Protein AF-A0A1W9L340-F1 (afdb_monomer_lite)

Structure (mmCIF, N/CA/C/O backbone):
data_AF-A0A1W9L340-F1
#
_entry.id   AF-A0A1W9L340-F1
#
loop_
_atom_site.group_PDB
_atom_site.id
_atom_site.type_symbol
_atom_site.label_atom_id
_atom_site.label_alt_id
_atom_site.label_comp_id
_atom_site.label_asym_id
_atom_site.label_entity_id
_atom_site.label_seq_id
_atom_site.pdbx_PDB_ins_code
_atom_site.Cartn_x
_atom_site.Cartn_y
_atom_site.Cartn_z
_atom_site.occupancy
_atom_site.B_iso_or_equiv
_atom_site.auth_seq_id
_atom_site.auth_comp_id
_atom_site.auth_asym_id
_atom_site.auth_atom_id
_atom_site.pdbx_PDB_model_num
ATOM 1 N N . MET A 1 1 ? -13.201 18.360 -64.234 1.00 48.16 1 MET A N 1
ATOM 2 C CA . MET A 1 1 ? -12.334 17.354 -63.581 1.00 48.16 1 MET A CA 1
ATOM 3 C C . MET A 1 1 ? -11.690 17.952 -62.333 1.00 48.16 1 MET A C 1
ATOM 5 O O . MET A 1 1 ? -10.853 18.836 -62.435 1.00 48.16 1 MET A O 1
ATOM 9 N N . ASN A 1 2 ? -12.195 17.525 -61.174 1.00 44.16 2 ASN A N 1
ATOM 10 C CA . ASN A 1 2 ? -11.617 17.493 -59.824 1.00 44.16 2 ASN A CA 1
ATOM 11 C C . ASN A 1 2 ? -10.465 18.455 -59.475 1.00 44.16 2 ASN A C 1
ATOM 13 O O . ASN A 1 2 ? -9.299 18.088 -59.545 1.00 44.16 2 ASN A O 1
ATOM 17 N N . ARG A 1 3 ? -10.797 19.637 -58.942 1.00 54.53 3 ARG A N 1
ATOM 18 C CA . ARG A 1 3 ? -9.877 20.412 -58.077 1.00 54.53 3 ARG A CA 1
ATOM 19 C C . ARG A 1 3 ? -10.417 20.678 -56.669 1.00 54.53 3 ARG A C 1
ATOM 21 O O . ARG A 1 3 ? -9.653 21.041 -55.785 1.00 54.53 3 ARG A O 1
ATOM 28 N N . ILE A 1 4 ? -11.710 20.441 -56.444 1.00 51.81 4 ILE A N 1
ATOM 2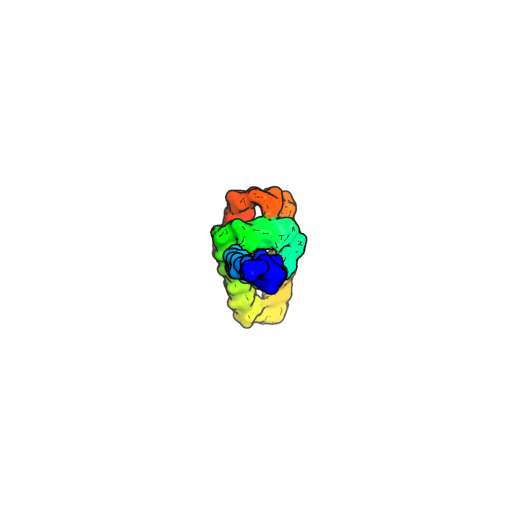9 C CA . ILE A 1 4 ? -12.381 20.689 -55.158 1.00 51.81 4 ILE A CA 1
ATOM 30 C C . ILE A 1 4 ? -12.259 19.475 -54.213 1.00 51.81 4 ILE A C 1
ATOM 32 O O . ILE A 1 4 ? -12.210 19.642 -53.001 1.00 51.81 4 ILE A O 1
ATOM 36 N N . TYR A 1 5 ? -12.069 18.264 -54.750 1.00 48.69 5 TYR A N 1
ATOM 37 C CA . TYR A 1 5 ? -11.915 17.035 -53.955 1.00 48.69 5 TYR A CA 1
ATOM 38 C C . TYR A 1 5 ? -10.538 16.868 -53.293 1.00 48.69 5 TYR A C 1
ATOM 40 O O . TYR A 1 5 ? -10.389 16.038 -52.406 1.00 48.69 5 TYR A O 1
ATOM 48 N N . PHE A 1 6 ? -9.527 17.658 -53.679 1.00 48.09 6 PHE A N 1
ATOM 49 C CA . PHE A 1 6 ? -8.180 17.538 -53.101 1.00 48.09 6 PHE A CA 1
ATOM 50 C C . PHE A 1 6 ? -8.064 18.163 -51.700 1.00 48.09 6 PHE A C 1
ATOM 52 O O . PHE A 1 6 ? -7.144 17.851 -50.954 1.00 48.09 6 PHE A O 1
ATOM 59 N N . LYS A 1 7 ? -9.012 19.026 -51.308 1.00 45.91 7 LYS A N 1
ATOM 60 C CA . LYS A 1 7 ? -9.058 19.621 -49.960 1.00 45.91 7 LYS A CA 1
ATOM 61 C C . LYS A 1 7 ? -9.964 18.872 -48.982 1.00 45.91 7 LYS A C 1
ATOM 63 O O . LYS A 1 7 ? -10.070 19.274 -47.830 1.00 45.91 7 LYS A O 1
ATOM 68 N N . MET A 1 8 ? -10.588 17.779 -49.416 1.00 53.84 8 MET A N 1
ATOM 69 C CA . MET A 1 8 ? -11.554 17.014 -48.629 1.00 53.84 8 MET A CA 1
ATOM 70 C C . MET A 1 8 ? -11.055 15.576 -48.418 1.00 53.84 8 MET A C 1
ATOM 72 O O . MET A 1 8 ? -11.761 14.613 -48.681 1.00 53.84 8 MET A O 1
ATOM 76 N N . LEU A 1 9 ? -9.798 15.426 -47.989 1.00 53.38 9 LEU A N 1
ATOM 77 C CA . LEU A 1 9 ? -9.242 14.136 -47.562 1.00 53.38 9 LEU A CA 1
ATOM 78 C C . LEU A 1 9 ? -8.196 14.300 -46.446 1.00 53.38 9 LEU A C 1
ATOM 80 O O . LEU A 1 9 ? -7.159 13.651 -46.437 1.00 53.38 9 LEU A O 1
ATOM 84 N N . LEU A 1 10 ? -8.461 15.201 -45.504 1.00 55.75 10 LEU A N 1
ATOM 85 C CA . LEU A 1 10 ? -7.786 15.234 -44.205 1.00 55.75 10 LEU A CA 1
ATOM 86 C C . LEU A 1 10 ? -8.847 15.265 -43.103 1.00 55.75 10 LEU A C 1
ATOM 88 O O . LEU A 1 10 ? -8.798 16.072 -42.182 1.00 55.75 10 LEU A O 1
ATOM 92 N N . ILE A 1 11 ? -9.832 14.367 -43.199 1.00 56.97 11 ILE A N 1
ATOM 93 C CA . ILE A 1 11 ? -10.515 13.907 -41.992 1.00 56.97 11 ILE A CA 1
ATOM 94 C C . ILE A 1 11 ? -9.516 12.955 -41.338 1.00 56.97 11 ILE A C 1
ATOM 96 O O . ILE A 1 11 ? -9.531 11.749 -41.573 1.00 56.97 11 ILE A O 1
ATOM 100 N N . ILE A 1 12 ? -8.586 13.528 -40.573 1.00 61.22 12 ILE A N 1
ATOM 101 C CA . ILE A 1 12 ? -7.883 12.793 -39.530 1.00 61.22 12 ILE A CA 1
ATOM 102 C C . ILE A 1 12 ? -8.993 12.409 -38.556 1.00 61.22 12 ILE A C 1
ATOM 104 O O . ILE A 1 12 ? -9.377 13.182 -37.683 1.00 61.22 12 ILE A O 1
ATOM 108 N N . VAL A 1 13 ? -9.595 11.243 -38.787 1.00 58.09 13 VAL A N 1
ATOM 109 C CA . VAL A 1 13 ? -10.335 10.529 -37.759 1.00 58.09 13 VAL A CA 1
ATOM 110 C C . VAL A 1 13 ? -9.275 10.188 -36.728 1.00 58.09 13 VAL A C 1
ATOM 112 O O . VAL A 1 13 ? -8.579 9.180 -36.834 1.00 58.09 13 VAL A O 1
ATOM 115 N N . SER A 1 14 ? -9.078 11.100 -35.782 1.00 59.09 14 SER A N 1
ATOM 116 C CA . SER A 1 14 ? -8.395 10.828 -34.534 1.00 59.09 14 SER A CA 1
ATOM 117 C C . SER A 1 14 ? -9.185 9.693 -33.905 1.00 59.09 14 SER A C 1
ATOM 119 O O . SER A 1 14 ? -10.233 9.923 -33.302 1.00 59.09 14 SER A O 1
ATOM 121 N N . LEU A 1 15 ? -8.745 8.454 -34.126 1.00 55.09 15 LEU A N 1
ATOM 122 C CA . LEU A 1 15 ? -9.174 7.339 -33.307 1.00 55.09 15 LEU A CA 1
ATOM 123 C C . LEU A 1 15 ? -8.832 7.750 -31.878 1.00 55.09 15 LEU A C 1
ATOM 125 O O . LEU A 1 15 ? -7.671 7.711 -31.472 1.00 55.09 15 LEU A O 1
ATOM 129 N N . LEU A 1 16 ? -9.844 8.203 -31.140 1.00 54.47 16 LEU A N 1
ATOM 130 C CA . LEU A 1 16 ? -9.854 8.172 -29.690 1.00 54.47 16 LEU A CA 1
ATOM 131 C C . LEU A 1 16 ? -9.742 6.692 -29.342 1.00 54.47 16 LEU A C 1
ATOM 133 O O . LEU A 1 16 ? -10.749 6.016 -29.163 1.00 54.47 16 LEU A O 1
ATOM 137 N N . TYR A 1 17 ? -8.520 6.163 -29.356 1.00 60.09 17 TYR A N 1
ATOM 138 C CA . TYR A 1 17 ? -8.224 4.908 -28.700 1.00 60.09 17 TYR A CA 1
ATOM 139 C C . TYR A 1 17 ? -8.544 5.170 -27.234 1.00 60.09 17 TYR A C 1
ATOM 141 O O . TYR A 1 17 ? -7.859 6.001 -26.627 1.00 60.09 17 TYR A O 1
ATOM 149 N N . PRO A 1 18 ? -9.590 4.550 -26.656 1.00 56.22 18 PRO A N 1
ATOM 150 C CA . PRO A 1 18 ? -9.697 4.547 -25.216 1.00 56.22 18 PRO A CA 1
ATOM 151 C C . PRO A 1 18 ? -8.401 3.902 -24.737 1.00 56.22 18 PRO A C 1
ATOM 153 O O . PRO A 1 18 ? -8.121 2.740 -25.042 1.00 56.22 18 PRO A O 1
ATOM 156 N N . ALA A 1 19 ? -7.556 4.685 -24.070 1.00 61.03 19 ALA A N 1
ATOM 157 C CA . ALA A 1 19 ? -6.498 4.097 -23.280 1.00 61.03 19 ALA A CA 1
ATOM 158 C C . ALA A 1 19 ? -7.226 3.159 -22.318 1.00 61.03 19 ALA A C 1
ATOM 160 O O . ALA A 1 19 ? -8.097 3.609 -21.573 1.00 61.03 19 ALA A O 1
ATOM 161 N N . PHE A 1 20 ? -6.964 1.856 -22.414 1.00 59.69 20 PHE A N 1
ATOM 162 C CA . PHE A 1 20 ? -7.454 0.903 -21.431 1.00 59.69 20 PHE A CA 1
ATOM 163 C C . PHE A 1 20 ? -6.796 1.279 -20.104 1.00 59.69 20 PHE A C 1
ATOM 165 O O . PHE A 1 20 ? -5.683 0.858 -19.808 1.00 59.69 20 PHE A O 1
ATOM 172 N N . THR A 1 21 ? -7.443 2.163 -19.350 1.00 62.47 21 THR A N 1
ATOM 173 C CA . THR A 1 21 ? -7.032 2.520 -18.002 1.00 62.47 21 THR A CA 1
ATOM 174 C C . THR A 1 21 ? -7.661 1.495 -17.084 1.00 62.47 21 THR A C 1
ATOM 176 O O . THR A 1 21 ? -8.888 1.447 -16.957 1.00 62.47 21 THR A O 1
ATOM 179 N N . PHE A 1 22 ? -6.840 0.655 -16.465 1.00 74.25 22 PHE A N 1
ATOM 180 C CA . PHE A 1 22 ? -7.322 -0.163 -15.364 1.00 74.25 22 PHE A CA 1
ATOM 181 C C . PHE A 1 22 ? -7.709 0.753 -14.198 1.00 74.25 22 PHE A C 1
ATOM 183 O O . PHE A 1 22 ? -7.111 1.812 -14.000 1.00 74.25 22 PHE A O 1
ATOM 190 N N . ALA A 1 23 ? -8.765 0.389 -13.473 1.00 76.75 23 ALA A N 1
ATOM 191 C CA . ALA A 1 23 ? -9.145 1.110 -12.269 1.00 76.75 23 ALA A CA 1
ATOM 192 C C . ALA A 1 23 ? -8.173 0.724 -11.147 1.00 76.75 23 ALA A C 1
ATOM 194 O O . ALA A 1 23 ? -8.006 -0.462 -10.853 1.00 76.75 23 ALA A O 1
ATOM 195 N N . ALA A 1 24 ? -7.508 1.722 -10.573 1.00 93.44 24 ALA A N 1
ATOM 196 C CA . ALA A 1 24 ? -6.741 1.623 -9.337 1.00 93.44 24 ALA A CA 1
ATOM 197 C C . ALA A 1 24 ? -7.532 2.329 -8.217 1.00 93.44 24 ALA A C 1
ATOM 199 O O . ALA A 1 24 ? -8.606 2.886 -8.457 1.00 93.44 24 ALA A O 1
ATOM 200 N N . SER A 1 25 ? -6.989 2.407 -7.003 1.00 95.88 25 SER A N 1
ATOM 201 C CA . SER A 1 25 ? -7.577 3.219 -5.921 1.00 95.88 25 SER A CA 1
ATOM 202 C C . SER A 1 25 ? -7.533 4.738 -6.190 1.00 95.88 25 SER A C 1
ATOM 204 O O . SER A 1 25 ? -7.984 5.538 -5.367 1.00 95.88 25 SER A O 1
ATOM 206 N N . PHE A 1 26 ? -7.007 5.141 -7.351 1.00 94.88 26 PHE A N 1
ATOM 207 C CA . PHE A 1 26 ? -6.883 6.506 -7.845 1.00 94.88 26 PHE A CA 1
ATOM 208 C C . PHE A 1 26 ? -7.176 6.593 -9.357 1.00 94.88 26 PHE A C 1
ATOM 210 O O . PHE A 1 26 ? -7.283 5.591 -10.063 1.00 94.88 26 PHE A O 1
ATOM 217 N N . ASP A 1 27 ? -7.302 7.821 -9.864 1.00 93.19 27 ASP A N 1
ATOM 218 C CA . ASP A 1 27 ? -7.563 8.103 -11.279 1.00 93.19 27 ASP A CA 1
ATOM 219 C C . ASP A 1 27 ? -6.295 7.902 -12.124 1.00 93.19 27 ASP A C 1
ATOM 221 O O . ASP A 1 27 ? -5.401 8.754 -12.148 1.00 93.19 27 ASP A O 1
ATOM 225 N N . CYS A 1 28 ? -6.230 6.783 -12.847 1.00 93.69 28 CYS A N 1
ATOM 226 C CA . CYS A 1 28 ? -5.115 6.466 -13.735 1.00 93.69 28 CYS A CA 1
ATOM 227 C C . CYS A 1 28 ? -4.897 7.489 -14.861 1.00 93.69 28 CYS A C 1
ATOM 229 O O . CYS A 1 28 ? -3.776 7.615 -15.352 1.00 93.69 28 CYS A O 1
ATOM 231 N N . GLY A 1 29 ? -5.909 8.281 -15.232 1.00 91.31 29 GLY A N 1
ATOM 232 C CA . GLY A 1 29 ? -5.757 9.395 -16.172 1.00 91.31 29 GLY A CA 1
ATOM 233 C C . GLY A 1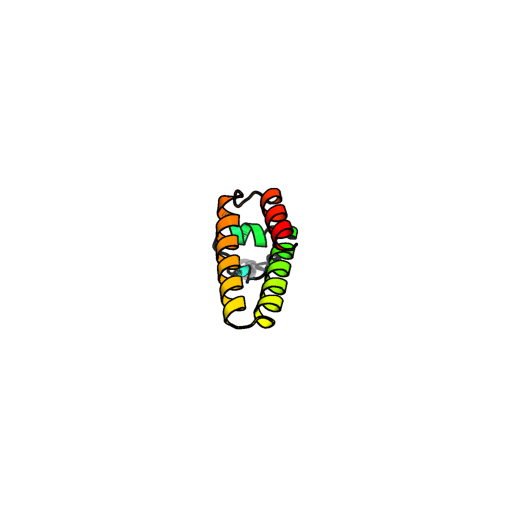 29 ? -4.939 10.566 -15.612 1.00 91.31 29 GLY A C 1
ATOM 234 O O . GLY A 1 29 ? -4.492 11.423 -16.373 1.00 91.31 29 GLY A O 1
ATOM 235 N N . LYS A 1 30 ? -4.715 10.600 -14.292 1.00 92.06 30 LYS A N 1
ATOM 236 C CA . LYS A 1 30 ? -3.935 11.625 -13.578 1.00 92.06 30 LYS A CA 1
ATOM 237 C C . LYS A 1 30 ? -2.605 11.106 -13.029 1.00 92.06 30 LYS A C 1
ATOM 239 O O . LYS A 1 30 ? -1.904 11.860 -12.358 1.00 92.06 30 LYS A O 1
ATOM 244 N N . ALA A 1 31 ? -2.249 9.852 -13.311 1.00 93.75 31 ALA A N 1
ATOM 245 C CA . ALA A 1 31 ? -0.998 9.252 -12.864 1.00 93.75 31 ALA A CA 1
ATOM 246 C C . ALA A 1 31 ? 0.210 10.010 -13.437 1.00 93.75 31 ALA A C 1
ATOM 248 O O . ALA A 1 31 ? 0.425 10.059 -14.653 1.00 93.75 31 ALA A O 1
ATOM 249 N N . THR A 1 32 ? 1.038 10.581 -12.565 1.00 93.06 32 THR A N 1
ATOM 250 C CA . THR A 1 32 ? 2.250 11.315 -12.981 1.00 93.06 32 THR A CA 1
ATOM 251 C C . THR A 1 32 ? 3.522 10.656 -12.472 1.00 93.06 32 THR A C 1
ATOM 253 O O . THR A 1 32 ? 4.565 10.769 -13.125 1.00 93.06 32 THR A O 1
ATOM 256 N N . VAL A 1 33 ? 3.431 9.898 -11.378 1.00 93.69 33 VAL A N 1
ATOM 257 C CA . VAL A 1 33 ? 4.564 9.234 -10.731 1.00 93.69 33 VAL A CA 1
ATOM 258 C C . VAL A 1 33 ? 4.811 7.857 -11.356 1.00 93.69 33 VAL A C 1
ATOM 260 O O . VAL A 1 33 ? 3.877 7.175 -11.772 1.00 93.69 33 VAL A O 1
ATOM 263 N N . ALA A 1 34 ? 6.076 7.427 -11.423 1.00 95.62 34 ALA A N 1
ATOM 264 C CA . ALA A 1 34 ? 6.466 6.165 -12.061 1.00 95.62 34 ALA A CA 1
ATOM 265 C C . AL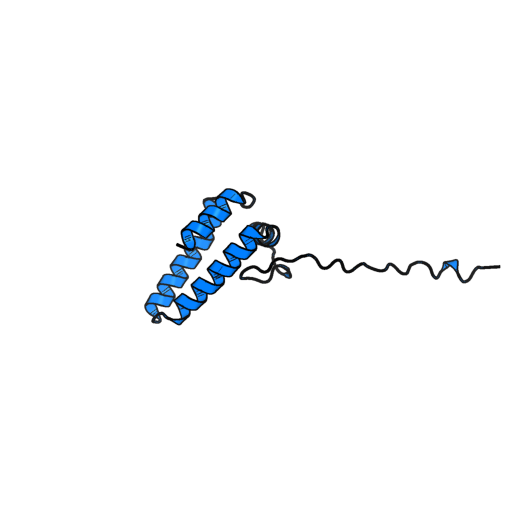A A 1 34 ? 5.693 4.951 -11.515 1.00 95.62 34 ALA A C 1
ATOM 267 O O . ALA A 1 34 ? 5.112 4.207 -12.295 1.00 95.62 34 ALA A O 1
ATOM 268 N N . ILE A 1 35 ? 5.597 4.806 -10.187 1.00 96.25 35 ILE A N 1
ATOM 269 C CA . ILE A 1 35 ? 4.856 3.692 -9.580 1.00 96.25 35 ILE A CA 1
ATOM 270 C C . ILE A 1 35 ? 3.360 3.715 -9.921 1.00 96.25 35 ILE A C 1
ATOM 272 O O . ILE A 1 35 ? 2.766 2.662 -10.112 1.00 96.25 35 ILE A O 1
ATOM 276 N N . GLU A 1 36 ? 2.745 4.898 -10.028 1.00 96.06 36 GLU A N 1
ATOM 277 C CA . GLU A 1 36 ? 1.331 5.026 -10.397 1.00 96.06 36 GLU A CA 1
ATOM 278 C C . GLU A 1 36 ? 1.121 4.544 -11.830 1.00 96.06 36 GLU A C 1
ATOM 280 O O . GLU A 1 36 ? 0.188 3.797 -12.101 1.00 96.06 36 GLU A O 1
ATOM 285 N N . LYS A 1 37 ? 2.034 4.903 -12.740 1.00 95.81 37 LYS A N 1
ATOM 286 C CA . LYS A 1 37 ? 2.020 4.411 -14.121 1.00 95.81 37 LYS A CA 1
ATOM 287 C C . LYS A 1 37 ? 2.224 2.899 -14.183 1.00 95.81 37 LYS A C 1
ATOM 289 O O . LYS A 1 37 ? 1.528 2.249 -14.955 1.00 95.81 37 LYS A O 1
ATOM 294 N N . THR A 1 38 ? 3.111 2.337 -13.359 1.00 96.44 38 THR A N 1
ATOM 295 C CA . THR A 1 38 ? 3.284 0.880 -13.257 1.00 96.44 38 THR A CA 1
ATOM 296 C C . THR A 1 38 ? 1.999 0.199 -12.792 1.00 96.44 38 THR A C 1
ATOM 298 O O . THR A 1 38 ? 1.567 -0.770 -13.411 1.00 96.44 38 THR A O 1
ATOM 301 N N . ILE A 1 39 ? 1.363 0.718 -11.736 1.00 96.81 39 ILE A N 1
ATOM 302 C CA . ILE A 1 39 ? 0.094 0.191 -11.215 1.00 96.81 39 ILE A CA 1
ATOM 303 C C . ILE A 1 39 ? -0.985 0.253 -12.302 1.00 96.81 39 ILE A C 1
ATOM 305 O O . ILE A 1 39 ? -1.614 -0.755 -12.599 1.00 96.81 39 ILE A O 1
ATOM 309 N N . CYS A 1 40 ? -1.148 1.403 -12.956 1.00 96.12 40 CYS A N 1
ATOM 310 C CA . CYS A 1 40 ? -2.144 1.597 -14.011 1.00 96.12 40 CYS A CA 1
ATOM 311 C C . CYS A 1 40 ? -1.870 0.785 -15.283 1.00 96.12 40 CYS A C 1
ATOM 313 O O . CYS A 1 40 ? -2.801 0.479 -16.023 1.00 96.12 40 CYS A O 1
ATOM 315 N N . GLY A 1 41 ? -0.606 0.463 -15.566 1.00 95.31 41 GLY A N 1
ATOM 316 C CA . GLY A 1 41 ? -0.189 -0.315 -16.732 1.00 95.31 41 GLY A CA 1
ATOM 317 C C . GLY A 1 41 ? -0.268 -1.829 -16.535 1.00 95.31 41 GLY A C 1
ATOM 318 O O . GLY A 1 41 ? -0.083 -2.575 -17.495 1.00 95.31 41 GLY A O 1
ATOM 319 N N . ASN A 1 42 ? -0.541 -2.300 -15.316 1.00 96.31 42 ASN A N 1
ATOM 320 C CA . ASN A 1 42 ? -0.591 -3.717 -14.987 1.00 96.31 42 ASN A CA 1
ATOM 321 C C . ASN A 1 42 ? -1.913 -4.069 -14.290 1.00 96.31 42 ASN A C 1
ATOM 323 O O . ASN A 1 42 ? -2.167 -3.639 -13.169 1.00 96.31 42 ASN A O 1
ATOM 327 N N . SER A 1 43 ? -2.744 -4.894 -14.934 1.00 95.75 43 SER A N 1
ATOM 328 C CA . SER A 1 43 ? -4.082 -5.234 -14.428 1.00 95.75 43 SER A CA 1
ATOM 329 C C . SER A 1 43 ? -4.066 -5.849 -13.026 1.00 95.75 43 SER A C 1
ATOM 331 O O . SER A 1 43 ? -4.895 -5.483 -12.198 1.00 95.75 43 SER A O 1
ATOM 333 N N . GLN A 1 44 ? -3.106 -6.733 -12.739 1.00 96.31 44 GLN A N 1
ATOM 334 C CA . GLN A 1 44 ? -2.976 -7.380 -11.434 1.00 96.31 44 GLN A CA 1
ATOM 335 C C . GLN A 1 44 ? -2.641 -6.368 -10.331 1.00 96.31 44 GLN A C 1
ATOM 337 O O . GLN A 1 44 ? -3.272 -6.378 -9.276 1.00 96.31 44 GLN A O 1
ATOM 342 N N . LEU A 1 45 ? -1.673 -5.477 -10.560 1.00 97.81 45 LEU A N 1
ATOM 343 C CA . LEU A 1 45 ? -1.350 -4.422 -9.595 1.00 97.81 45 LEU A CA 1
ATOM 344 C C . LEU A 1 45 ? -2.504 -3.439 -9.416 1.00 97.81 45 LEU A C 1
ATOM 346 O O . LEU A 1 45 ? -2.761 -3.015 -8.294 1.00 97.81 45 LEU A O 1
ATOM 350 N N . SER A 1 46 ? -3.208 -3.100 -10.494 1.00 98.12 46 SER A N 1
ATOM 351 C CA . SER A 1 46 ? -4.374 -2.217 -10.450 1.00 98.12 46 SER A CA 1
ATOM 352 C C . SER A 1 46 ? -5.509 -2.797 -9.598 1.00 98.12 46 SER A C 1
ATOM 354 O O . SER A 1 46 ? -6.114 -2.084 -8.797 1.00 98.12 46 SER A O 1
ATOM 356 N N . GLU A 1 47 ? -5.778 -4.100 -9.724 1.00 97.38 47 GLU A N 1
ATOM 357 C CA . GLU A 1 47 ? -6.773 -4.806 -8.910 1.00 97.38 47 GLU A CA 1
ATOM 358 C C . GLU A 1 47 ? -6.356 -4.869 -7.435 1.00 97.38 47 GLU A C 1
ATOM 360 O O . GLU A 1 47 ? -7.154 -4.569 -6.544 1.00 97.38 47 GLU A O 1
ATOM 365 N N . LEU A 1 48 ? -5.091 -5.205 -7.167 1.00 98.44 48 LEU A N 1
ATOM 366 C CA . LEU A 1 48 ? -4.541 -5.245 -5.812 1.00 98.44 48 LEU A CA 1
ATOM 367 C C . LEU A 1 48 ? -4.576 -3.869 -5.130 1.00 98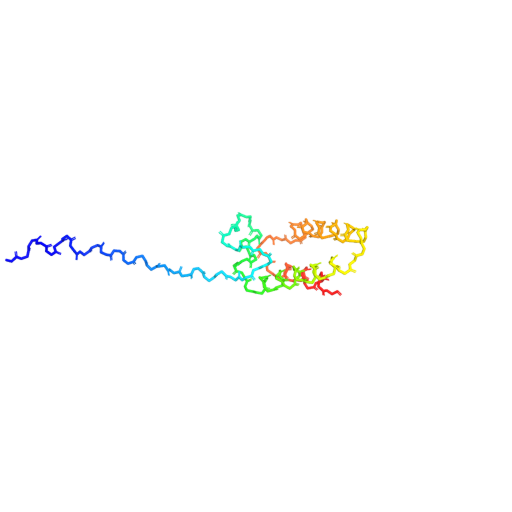.44 48 LEU A C 1
ATOM 369 O O . LEU A 1 48 ? -4.950 -3.779 -3.959 1.00 98.44 48 LEU A O 1
ATOM 373 N N . ASP A 1 49 ? -4.227 -2.804 -5.855 1.00 98.50 49 ASP A N 1
ATOM 374 C CA . ASP A 1 49 ? -4.279 -1.426 -5.360 1.00 98.50 49 ASP A CA 1
ATOM 375 C C . ASP A 1 49 ? -5.722 -0.986 -5.078 1.00 98.50 49 ASP A C 1
ATOM 377 O O . ASP A 1 49 ? -5.997 -0.472 -3.991 1.00 98.50 49 ASP A O 1
ATOM 381 N N . SER A 1 50 ? -6.661 -1.283 -5.983 1.00 98.38 50 SER A N 1
ATOM 382 C CA . SER A 1 50 ? -8.094 -1.024 -5.774 1.00 98.38 50 SER A CA 1
ATOM 383 C C . SER A 1 50 ? -8.624 -1.724 -4.527 1.00 98.38 50 SER A C 1
ATOM 385 O O . SER A 1 50 ? -9.198 -1.076 -3.650 1.00 98.38 50 SER A O 1
ATOM 387 N N . ARG A 1 51 ? -8.370 -3.032 -4.395 1.00 98.38 51 ARG A N 1
ATOM 388 C CA . ARG A 1 51 ? -8.808 -3.822 -3.239 1.00 98.38 51 ARG A CA 1
ATOM 389 C C . ARG A 1 51 ? -8.227 -3.276 -1.937 1.00 98.38 51 ARG A C 1
ATOM 391 O O . ARG A 1 51 ? -8.954 -3.137 -0.957 1.00 98.38 51 ARG A O 1
ATOM 398 N N . LEU A 1 52 ? -6.935 -2.944 -1.909 1.00 98.50 52 LEU A N 1
ATOM 399 C CA . LEU A 1 52 ? -6.312 -2.366 -0.718 1.00 98.50 52 LEU A CA 1
ATOM 400 C C . LEU A 1 52 ? -6.927 -1.012 -0.357 1.00 98.50 52 LEU A C 1
ATOM 402 O O . LEU A 1 52 ? -7.173 -0.748 0.821 1.00 98.50 52 LEU A O 1
ATOM 406 N N . GLY A 1 53 ? -7.201 -0.169 -1.354 1.00 98.44 53 GLY A N 1
ATOM 407 C CA . GLY A 1 53 ? -7.887 1.104 -1.162 1.00 98.44 53 GLY A CA 1
ATOM 408 C C . GLY A 1 53 ? -9.270 0.928 -0.535 1.00 98.44 53 GLY A C 1
ATOM 409 O O . GLY A 1 53 ? -9.589 1.605 0.445 1.00 98.44 53 GLY A O 1
ATOM 410 N N . GLU A 1 54 ? -10.068 -0.007 -1.048 1.00 98.19 54 GLU A N 1
ATOM 411 C CA . GLU A 1 54 ? -11.395 -0.317 -0.509 1.00 98.19 54 GLU A CA 1
ATOM 412 C C . GLU A 1 54 ? -11.337 -0.815 0.938 1.00 98.19 54 GLU A C 1
ATOM 414 O O . GLU A 1 54 ? -12.032 -0.273 1.801 1.00 98.19 54 GLU A O 1
ATOM 419 N N . GLU A 1 55 ? -10.495 -1.809 1.231 1.00 98.31 55 GLU A N 1
ATOM 420 C CA . GLU A 1 55 ? -10.364 -2.374 2.580 1.00 98.31 55 GLU A CA 1
ATOM 421 C C . GLU A 1 55 ? -9.841 -1.339 3.586 1.00 98.31 55 GLU A C 1
ATOM 423 O O . GLU A 1 55 ? -10.365 -1.227 4.698 1.00 98.31 55 GLU A O 1
ATOM 428 N N . TYR A 1 56 ? -8.885 -0.496 3.180 1.00 98.50 56 TYR A N 1
ATOM 429 C CA . TYR A 1 56 ? -8.417 0.623 3.998 1.00 98.50 56 TYR A CA 1
ATOM 430 C C . TYR A 1 56 ? -9.556 1.588 4.351 1.00 98.50 56 TYR A C 1
ATOM 432 O O . TYR A 1 56 ? -9.685 1.979 5.513 1.00 98.50 56 TYR A O 1
ATOM 440 N N . GLN A 1 57 ? -10.391 1.978 3.380 1.00 98.38 57 GLN A N 1
ATOM 441 C CA . GLN A 1 57 ? -11.501 2.903 3.636 1.00 98.38 57 GLN A CA 1
ATOM 442 C C . GLN A 1 57 ? -12.564 2.279 4.539 1.00 98.38 57 GLN A C 1
ATOM 444 O O . GLN A 1 57 ? -12.994 2.934 5.491 1.00 98.38 57 GLN A O 1
ATOM 449 N N . LYS A 1 58 ? -12.943 1.017 4.295 1.00 98.38 58 LYS A N 1
ATOM 450 C CA . LYS A 1 58 ? -13.894 0.276 5.141 1.00 98.38 58 LYS A CA 1
ATOM 451 C C . LYS A 1 58 ? -13.410 0.232 6.590 1.00 98.38 58 LYS A C 1
ATOM 453 O O . LYS A 1 58 ? -14.134 0.654 7.491 1.00 98.38 58 LYS A O 1
ATOM 458 N N . LEU A 1 59 ? -12.165 -0.196 6.810 1.00 98.25 59 LEU A N 1
ATOM 459 C CA . LEU A 1 59 ? -11.589 -0.291 8.150 1.00 98.25 59 LEU A CA 1
ATOM 460 C C . LEU A 1 59 ? -11.456 1.085 8.811 1.00 98.25 59 LEU A C 1
ATOM 462 O O . LEU A 1 59 ? -11.787 1.251 9.983 1.00 98.25 59 LEU A O 1
ATOM 466 N N . LYS A 1 60 ? -11.011 2.107 8.076 1.00 98.38 60 LYS A N 1
ATOM 467 C CA . LYS A 1 60 ? -10.893 3.468 8.615 1.00 98.38 60 LYS A CA 1
ATOM 468 C C . LYS A 1 60 ? -12.236 4.001 9.111 1.00 98.38 60 LYS A C 1
ATOM 470 O O . LYS A 1 60 ? -12.276 4.623 10.170 1.00 98.38 60 LYS A O 1
ATOM 475 N N . GLN A 1 61 ? -13.312 3.763 8.364 1.00 98.31 61 GLN A N 1
ATOM 476 C CA . GLN A 1 61 ? -14.661 4.220 8.710 1.00 98.31 61 GLN A CA 1
ATOM 477 C C . GLN A 1 61 ? -15.248 3.479 9.917 1.00 98.31 61 GLN A C 1
ATOM 479 O O . GLN A 1 61 ? -16.056 4.059 10.639 1.00 98.31 61 GLN A O 1
ATOM 484 N N . SER A 1 62 ? -14.830 2.237 10.178 1.00 98.31 62 SER A N 1
ATOM 485 C CA . SER A 1 62 ? -15.296 1.466 11.338 1.00 98.31 62 SER A CA 1
ATOM 486 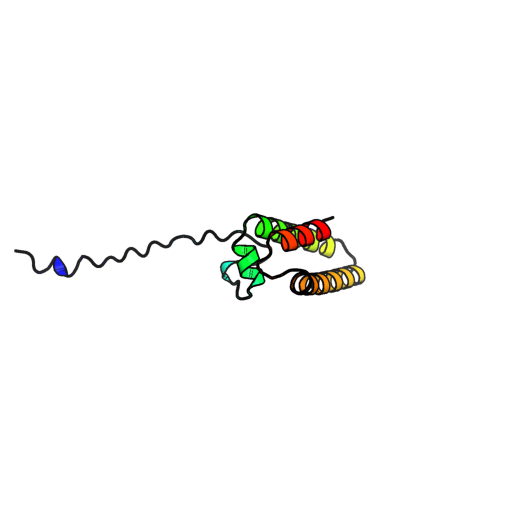C C . SER A 1 62 ? -14.549 1.774 12.641 1.00 98.31 62 SER A C 1
ATOM 488 O O . SER A 1 62 ? -14.946 1.299 13.703 1.00 98.31 62 SER A O 1
ATOM 490 N N . LEU A 1 63 ? -13.442 2.519 12.586 1.00 98.44 63 LEU A N 1
ATOM 491 C CA . LEU A 1 63 ? -12.581 2.780 13.739 1.00 98.44 63 LEU A CA 1
ATOM 492 C C . LEU A 1 63 ? -12.917 4.101 14.444 1.00 98.44 63 LEU A C 1
ATOM 494 O O . LEU A 1 63 ? -13.272 5.102 13.824 1.00 98.44 63 LEU A O 1
ATOM 498 N N . ALA A 1 64 ? -12.695 4.137 15.761 1.00 98.50 64 ALA A N 1
ATOM 499 C CA . ALA A 1 64 ? -12.670 5.387 16.516 1.00 98.50 64 ALA A CA 1
ATOM 500 C C . ALA A 1 64 ? -11.547 6.314 16.013 1.00 98.50 64 ALA A C 1
ATOM 502 O O . ALA A 1 64 ? -10.520 5.854 15.511 1.00 98.50 64 ALA A O 1
ATOM 503 N N . LYS A 1 65 ? -11.712 7.630 16.204 1.00 98.00 65 LYS A N 1
ATOM 504 C CA . LYS A 1 65 ? -10.826 8.670 15.645 1.00 98.00 65 LYS A CA 1
ATOM 505 C C . LYS A 1 65 ? -9.331 8.431 15.901 1.00 98.00 65 LYS A C 1
ATOM 507 O O . LYS A 1 65 ? -8.531 8.612 14.989 1.00 98.00 65 LYS A O 1
ATOM 512 N N . GLU A 1 66 ? -8.949 8.023 17.112 1.00 98.19 66 GLU A N 1
ATOM 513 C CA . GLU A 1 66 ? -7.541 7.756 17.443 1.00 98.19 66 GLU A CA 1
ATOM 514 C C . GLU A 1 66 ? -6.988 6.550 16.663 1.00 98.19 66 GLU A C 1
ATOM 516 O O . GLU A 1 66 ? -5.926 6.636 16.047 1.00 98.19 66 GLU A O 1
ATOM 521 N N . SER A 1 67 ? -7.730 5.441 16.621 1.00 98.50 67 SER A N 1
ATOM 522 C CA . SER A 1 67 ? -7.344 4.240 15.872 1.00 98.50 67 SER A CA 1
ATOM 523 C C . SER A 1 67 ? -7.316 4.487 14.361 1.00 98.50 67 SER A C 1
ATOM 525 O O . SER A 1 67 ? -6.401 4.026 13.683 1.00 98.50 67 SER A O 1
ATOM 527 N N . ALA A 1 68 ? -8.257 5.272 13.833 1.00 98.50 68 ALA A N 1
ATOM 528 C CA . ALA A 1 68 ? -8.264 5.697 12.435 1.00 98.50 68 ALA A CA 1
ATOM 529 C C . ALA A 1 68 ? -7.031 6.549 12.080 1.00 98.50 68 ALA A C 1
ATOM 531 O O . ALA A 1 68 ? -6.477 6.405 10.988 1.00 98.50 68 ALA A O 1
ATOM 532 N N . ALA A 1 69 ? -6.560 7.403 12.997 1.00 98.31 69 ALA A N 1
ATOM 533 C CA . ALA A 1 69 ? -5.328 8.170 12.811 1.00 98.31 69 ALA A CA 1
ATOM 534 C C . ALA A 1 69 ? -4.085 7.264 12.794 1.00 98.31 69 ALA A C 1
ATOM 536 O O . ALA A 1 69 ? -3.231 7.418 11.920 1.00 98.31 69 ALA A O 1
ATOM 537 N N . LYS A 1 70 ? -4.014 6.267 13.689 1.00 98.56 70 LYS A N 1
ATOM 538 C CA . LYS A 1 70 ? -2.940 5.254 13.686 1.00 98.56 70 LYS A CA 1
ATOM 539 C C . LYS A 1 70 ? -2.934 4.437 12.391 1.00 98.56 70 LYS A C 1
ATOM 541 O O . LYS A 1 70 ? -1.879 4.262 11.787 1.00 98.56 70 LYS A O 1
ATOM 546 N N . LEU A 1 71 ? -4.107 4.004 11.921 1.00 98.56 71 LEU A N 1
ATOM 547 C CA . LEU A 1 71 ? -4.252 3.303 10.642 1.00 98.56 71 LEU A CA 1
ATOM 548 C C . LEU A 1 71 ? -3.786 4.170 9.465 1.00 98.56 71 LEU A C 1
ATOM 550 O O . LEU A 1 71 ? -3.096 3.686 8.571 1.00 98.56 71 LEU A O 1
ATOM 554 N N . GLN A 1 72 ? -4.140 5.457 9.456 1.00 98.56 72 GLN A N 1
ATOM 555 C CA . GLN A 1 72 ? -3.689 6.384 8.422 1.00 98.56 72 GLN A CA 1
ATOM 556 C C . GLN A 1 72 ? -2.167 6.539 8.412 1.00 98.56 72 GLN A C 1
ATOM 558 O O . GLN A 1 72 ? -1.581 6.496 7.333 1.00 98.56 72 GLN A O 1
ATOM 563 N N . GLN A 1 73 ? -1.534 6.676 9.578 1.00 98.62 73 GLN A N 1
ATOM 564 C CA . GLN A 1 73 ? -0.077 6.749 9.669 1.00 98.62 73 GLN A CA 1
ATOM 565 C C . GLN A 1 73 ? 0.569 5.465 9.129 1.00 98.62 73 GLN A C 1
ATOM 567 O O . GLN A 1 73 ? 1.410 5.526 8.236 1.00 98.62 73 GLN A O 1
ATOM 572 N N . ALA A 1 74 ? 0.082 4.299 9.563 1.00 98.31 74 ALA A N 1
ATOM 573 C CA . ALA A 1 74 ? 0.563 3.010 9.075 1.00 98.31 74 ALA A CA 1
ATOM 574 C C . ALA A 1 74 ? 0.385 2.841 7.554 1.00 98.31 74 ALA A C 1
ATOM 576 O O . ALA A 1 74 ? 1.210 2.203 6.905 1.00 98.31 74 ALA A O 1
ATOM 577 N N . GLN A 1 75 ? -0.685 3.388 6.968 1.00 98.44 75 GLN A N 1
ATOM 578 C CA . GLN A 1 75 ? -0.890 3.371 5.518 1.00 98.44 75 GLN A CA 1
ATOM 579 C C . GLN A 1 75 ? 0.102 4.278 4.786 1.00 98.44 75 GLN A C 1
ATOM 581 O O . GLN A 1 75 ? 0.645 3.880 3.760 1.00 98.44 75 GLN A O 1
ATOM 586 N N . GLN A 1 76 ? 0.367 5.477 5.306 1.00 98.31 76 GLN A N 1
ATOM 587 C CA . GLN A 1 76 ? 1.360 6.386 4.727 1.00 98.31 76 GLN A CA 1
ATOM 588 C C . GLN A 1 76 ? 2.766 5.790 4.765 1.00 98.31 76 GLN A C 1
ATOM 590 O O . GLN A 1 76 ? 3.515 5.933 3.801 1.00 98.31 76 GLN A O 1
ATOM 595 N N . ASP A 1 77 ? 3.119 5.114 5.853 1.00 98.19 77 ASP A N 1
ATOM 596 C CA . ASP A 1 77 ? 4.431 4.490 5.986 1.00 98.19 77 ASP A CA 1
ATOM 597 C C . ASP A 1 7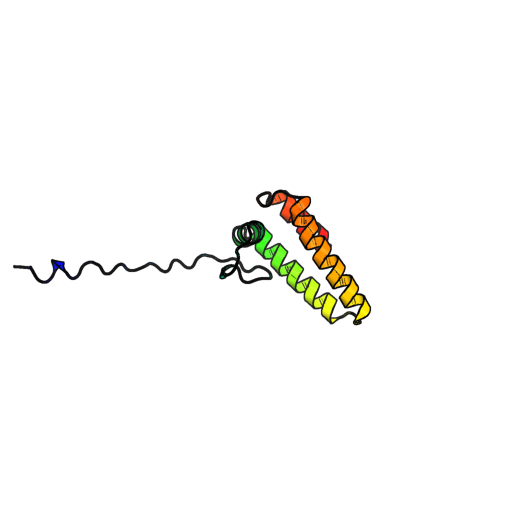7 ? 4.569 3.280 5.058 1.00 98.19 77 ASP A C 1
ATOM 599 O O . ASP A 1 77 ? 5.580 3.160 4.369 1.00 98.19 77 ASP A O 1
ATOM 603 N N . TRP A 1 78 ? 3.516 2.472 4.908 1.00 98.25 78 TRP A N 1
ATOM 604 C CA . TRP A 1 78 ? 3.490 1.394 3.917 1.00 98.25 78 TRP A CA 1
ATOM 605 C C . TRP A 1 78 ? 3.634 1.908 2.471 1.00 98.25 78 TRP A C 1
ATOM 607 O O . TRP A 1 78 ? 4.379 1.340 1.673 1.00 98.25 78 TRP A O 1
ATOM 617 N N . LEU A 1 79 ? 2.988 3.031 2.127 1.00 96.81 79 LEU A N 1
ATOM 618 C CA . LEU A 1 79 ? 3.132 3.659 0.805 1.00 96.81 79 LEU A CA 1
ATOM 619 C C . LEU A 1 79 ? 4.558 4.158 0.526 1.00 96.81 79 LEU A C 1
ATOM 621 O O . LEU A 1 79 ? 4.951 4.233 -0.636 1.00 96.81 79 LEU A O 1
ATOM 625 N N . LYS A 1 80 ? 5.333 4.501 1.561 1.00 96.00 80 LYS A N 1
ATOM 626 C CA . LYS A 1 80 ? 6.761 4.824 1.416 1.00 96.00 80 LYS A CA 1
ATOM 627 C C . LYS A 1 80 ? 7.591 3.552 1.287 1.00 96.00 80 LYS A C 1
ATOM 629 O O . LYS A 1 80 ? 8.428 3.478 0.397 1.00 96.00 80 LYS A O 1
ATOM 634 N N . GLN A 1 81 ? 7.318 2.552 2.123 1.00 94.75 81 GLN A N 1
ATOM 635 C CA . GLN A 1 81 ? 8.003 1.261 2.105 1.00 94.75 81 GLN A CA 1
ATOM 636 C C . GLN A 1 81 ? 7.925 0.591 0.724 1.00 94.75 81 GLN A C 1
ATOM 638 O O . GLN A 1 81 ? 8.933 0.122 0.206 1.00 94.75 81 GLN A O 1
ATOM 643 N N . ARG A 1 82 ? 6.761 0.611 0.057 1.00 95.31 82 ARG A N 1
ATOM 644 C CA . ARG A 1 82 ? 6.636 0.003 -1.284 1.00 95.31 82 ARG A CA 1
ATOM 645 C C . ARG A 1 82 ? 7.560 0.632 -2.337 1.00 95.31 82 ARG A C 1
ATOM 647 O O . ARG A 1 82 ? 7.830 -0.001 -3.349 1.00 95.31 82 ARG A O 1
ATOM 654 N N . LEU A 1 83 ? 7.997 1.879 -2.129 1.00 92.88 83 LEU A N 1
ATOM 655 C CA . LEU A 1 83 ? 8.922 2.585 -3.024 1.00 92.88 83 LEU A CA 1
ATOM 656 C C . LEU A 1 83 ? 10.388 2.215 -2.770 1.00 92.88 83 LEU A C 1
ATOM 658 O O . LEU A 1 83 ? 11.221 2.469 -3.634 1.00 92.88 83 LEU A O 1
ATOM 662 N N . THR A 1 84 ? 10.708 1.686 -1.586 1.00 94.50 84 THR A N 1
ATOM 663 C CA . THR A 1 84 ? 12.077 1.335 -1.183 1.00 94.50 84 THR A CA 1
ATOM 664 C C . THR A 1 84 ? 12.356 -0.152 -1.303 1.00 94.50 84 THR A C 1
ATOM 666 O O . THR A 1 84 ? 13.470 -0.535 -1.650 1.00 94.50 84 THR A O 1
ATOM 669 N N . ASP A 1 85 ? 11.354 -0.983 -1.028 1.00 94.62 85 ASP A N 1
ATOM 670 C CA . ASP A 1 85 ? 11.516 -2.434 -0.924 1.00 94.62 85 ASP A CA 1
ATOM 671 C C . ASP A 1 85 ? 11.473 -3.125 -2.293 1.00 94.62 85 ASP A C 1
ATOM 673 O O . ASP A 1 85 ? 11.987 -4.231 -2.445 1.00 94.62 85 ASP A O 1
ATOM 677 N N . CYS A 1 86 ? 10.899 -2.461 -3.299 1.00 96.06 86 CYS A N 1
ATOM 678 C CA . CYS A 1 86 ? 10.828 -2.939 -4.674 1.00 96.06 86 CYS A CA 1
ATOM 679 C C . CYS A 1 86 ? 11.293 -1.857 -5.649 1.00 96.06 86 CYS A C 1
ATOM 681 O O . CYS A 1 86 ? 11.054 -0.665 -5.449 1.00 96.06 86 CYS A O 1
ATOM 683 N N . SER A 1 87 ? 11.874 -2.282 -6.771 1.00 96.12 87 SER A N 1
ATOM 684 C CA . SER A 1 87 ? 11.999 -1.395 -7.930 1.00 96.12 87 SER A CA 1
ATOM 685 C C . SER A 1 87 ? 10.608 -1.069 -8.475 1.00 96.12 87 SER A C 1
ATOM 687 O O . SER A 1 87 ? 9.736 -1.934 -8.512 1.00 96.12 87 SER A O 1
ATOM 689 N N . VAL A 1 88 ? 10.396 0.163 -8.946 1.00 94.69 88 VAL A N 1
ATOM 690 C CA . VAL A 1 88 ? 9.069 0.632 -9.398 1.00 94.69 88 VAL A CA 1
ATOM 691 C C . VAL A 1 88 ? 8.500 -0.140 -10.593 1.00 94.69 88 VAL A C 1
ATOM 693 O O . VAL A 1 88 ? 7.312 -0.015 -10.861 1.00 94.69 88 VAL A O 1
ATOM 696 N N . GLU A 1 89 ? 9.319 -0.918 -11.302 1.00 94.62 89 GLU A N 1
ATOM 697 C CA . GLU A 1 89 ? 8.930 -1.760 -12.444 1.00 94.62 89 GLU A CA 1
ATOM 698 C C . GLU A 1 89 ? 8.851 -3.256 -12.079 1.00 94.62 89 GLU A C 1
ATOM 700 O O . GLU A 1 89 ? 8.434 -4.074 -12.899 1.00 94.62 89 GLU A O 1
ATOM 705 N N . ASP A 1 90 ? 9.222 -3.635 -10.851 1.00 97.56 90 ASP A N 1
ATOM 706 C CA . ASP A 1 90 ? 9.192 -5.025 -10.397 1.00 97.56 90 ASP A CA 1
ATOM 707 C C . ASP A 1 90 ? 7.773 -5.424 -9.976 1.00 97.56 90 ASP A C 1
ATOM 709 O O . ASP A 1 90 ? 7.371 -5.343 -8.812 1.00 97.56 90 ASP A O 1
ATOM 713 N N . ILE A 1 91 ? 6.998 -5.865 -10.965 1.00 96.94 91 ILE A N 1
ATOM 714 C CA . ILE A 1 91 ? 5.606 -6.285 -10.792 1.00 96.94 91 ILE A CA 1
ATOM 715 C C . ILE A 1 91 ? 5.467 -7.414 -9.766 1.00 96.94 91 ILE A C 1
ATOM 717 O O . ILE A 1 91 ? 4.489 -7.433 -9.016 1.00 96.94 91 ILE A O 1
ATOM 721 N N . GLN A 1 92 ? 6.411 -8.359 -9.725 1.00 97.94 92 GLN A N 1
ATOM 722 C CA . GLN A 1 92 ? 6.324 -9.521 -8.838 1.00 97.94 92 GLN A CA 1
ATOM 723 C C . GLN A 1 92 ? 6.549 -9.106 -7.385 1.00 97.94 92 GLN A C 1
ATOM 725 O O . GLN A 1 92 ? 5.731 -9.437 -6.523 1.00 97.94 92 GLN A O 1
ATOM 730 N N . CYS A 1 93 ? 7.598 -8.323 -7.131 1.00 98.25 93 CYS A N 1
ATOM 731 C CA . CYS A 1 93 ? 7.881 -7.771 -5.811 1.00 98.25 93 CYS A CA 1
ATOM 732 C C . CYS A 1 93 ? 6.720 -6.899 -5.314 1.00 98.25 93 CYS A C 1
ATOM 734 O O . CYS A 1 93 ? 6.209 -7.108 -4.211 1.00 98.25 93 CYS A O 1
ATOM 736 N N . LEU A 1 94 ? 6.232 -5.977 -6.154 1.00 98.31 94 LEU A N 1
ATOM 737 C CA . LEU A 1 94 ? 5.110 -5.106 -5.802 1.00 98.31 94 LEU A CA 1
ATOM 738 C C . LEU A 1 94 ? 3.847 -5.918 -5.496 1.00 98.31 94 LEU A C 1
ATOM 740 O O . LEU A 1 94 ? 3.209 -5.683 -4.471 1.00 98.31 94 LEU A O 1
ATOM 744 N N . SER A 1 95 ? 3.508 -6.904 -6.332 1.00 98.19 95 SER A N 1
ATOM 745 C CA . SER A 1 95 ? 2.337 -7.765 -6.116 1.00 98.19 95 SER A CA 1
ATOM 746 C C . SER A 1 95 ? 2.404 -8.484 -4.773 1.00 98.19 95 SER A C 1
ATOM 748 O O . SER A 1 95 ? 1.410 -8.518 -4.048 1.00 98.19 95 SER A O 1
ATOM 750 N N . HIS A 1 96 ? 3.578 -9.007 -4.414 1.00 98.19 96 HIS A N 1
ATOM 751 C CA . HIS A 1 96 ? 3.795 -9.652 -3.126 1.00 98.19 96 HIS A CA 1
ATOM 752 C C . HIS A 1 96 ? 3.596 -8.674 -1.958 1.00 98.19 96 HIS A C 1
ATOM 754 O O . HIS A 1 96 ? 2.872 -9.001 -1.020 1.00 98.19 96 HIS A O 1
ATOM 760 N N . LEU A 1 97 ? 4.132 -7.450 -2.031 1.00 97.94 97 LEU A N 1
ATOM 761 C CA . LEU A 1 97 ? 3.913 -6.434 -0.991 1.00 97.94 97 LEU A CA 1
ATOM 762 C C . LEU A 1 97 ? 2.433 -6.064 -0.816 1.00 97.94 97 LEU A C 1
ATOM 764 O O . LEU A 1 97 ? 1.970 -5.922 0.318 1.00 97.94 97 LEU A O 1
ATOM 768 N N . TYR A 1 98 ? 1.671 -5.922 -1.907 1.00 98.38 98 TYR A N 1
ATOM 769 C CA . TYR A 1 98 ? 0.221 -5.695 -1.819 1.00 98.38 98 TYR A CA 1
ATOM 770 C C . TYR A 1 98 ? -0.498 -6.875 -1.171 1.00 98.38 98 TYR A C 1
ATOM 772 O O . TYR A 1 98 ? -1.343 -6.677 -0.301 1.00 98.38 98 TYR A O 1
ATOM 780 N N . GLN A 1 99 ? -0.169 -8.100 -1.582 1.00 98.19 99 GLN A N 1
ATOM 781 C CA . GLN A 1 99 ? -0.772 -9.309 -1.026 1.00 98.19 99 GLN A CA 1
ATOM 782 C C . GLN A 1 99 ? -0.480 -9.449 0.466 1.00 98.19 99 GLN A C 1
ATOM 784 O O . GLN A 1 99 ? -1.397 -9.744 1.223 1.00 98.19 99 GLN A O 1
ATOM 789 N N . GLN A 1 100 ? 0.754 -9.181 0.897 1.00 97.88 100 GLN A N 1
ATOM 790 C CA . GLN A 1 100 ? 1.123 -9.163 2.312 1.00 97.88 100 GLN A CA 1
ATOM 791 C C . GLN A 1 100 ? 0.357 -8.098 3.095 1.00 97.88 100 GLN A C 1
ATOM 793 O O . GLN A 1 100 ? -0.042 -8.340 4.226 1.00 97.88 100 GLN A O 1
ATOM 798 N N . ARG A 1 101 ? 0.131 -6.920 2.505 1.00 97.94 101 ARG A N 1
ATOM 799 C CA . ARG A 1 101 ? -0.619 -5.836 3.153 1.00 97.94 101 ARG A CA 1
ATOM 800 C C . ARG A 1 101 ? -2.114 -6.130 3.294 1.00 97.94 101 ARG A C 1
ATOM 802 O O . ARG A 1 101 ? -2.758 -5.557 4.166 1.00 97.94 101 ARG A O 1
ATOM 809 N N . LEU A 1 102 ? -2.655 -6.952 2.399 1.00 97.12 102 LEU A N 1
ATOM 810 C CA . LEU A 1 102 ? -4.066 -7.342 2.336 1.00 97.12 102 LEU A CA 1
ATOM 811 C C . LEU A 1 102 ? -4.426 -8.542 3.228 1.00 97.12 102 LEU A C 1
ATOM 813 O O . LEU A 1 102 ? -5.601 -8.917 3.257 1.00 97.12 102 LEU A O 1
ATOM 817 N N . GLN A 1 103 ? -3.441 -9.168 3.875 1.00 91.19 103 GLN A N 1
ATOM 818 C CA . GLN A 1 103 ? -3.624 -10.237 4.864 1.00 91.19 103 GLN A CA 1
ATOM 819 C C . GLN A 1 103 ? -3.789 -9.646 6.263 1.00 91.19 103 GLN A C 1
ATOM 821 O O . GLN A 1 103 ? -4.621 -10.200 7.014 1.00 91.19 103 GLN A O 1
#

Secondary structure (DSSP, 8-state):
--SSGGGS----------------SS-GGG--SHHHHHHHH-HHHHHHHHHHHHHHHHHHHHS-HHHHHHHHHHHHHHHHHHHHHS-TT-HHHHHHHHHHHT-

Sequence (103 aa):
MNRIYFKMLLIIVSLLYPAFTFAASFDCGKATVAIEKTICGNSQLSELDSRLGEEYQKLKQSLAKESAAKLQQAQQDWLKQRLTDCSVEDIQCLSHLYQQRLQ

pLDDT: mean 87.82, std 17.26, range [44.16, 98.62]

Foldseek 3Di:
DDPVVVVVPPPPPPPPPPPPFQAALDDLVPDDDLLSVLCRVDNLSRVLRRLLSVVLVVVLVVDDPVVSVVSVVVVVVLVVVLVVQDPSNPPPSSSVSSVVSND

Radius of gyration: 21.31 Å; chains: 1; bounding box: 27×31×81 Å